Protein AF-0000000084498576 (afdb_homodimer)

pLDDT: mean 96.89, std 3.51, range [70.62, 98.88]

Structure (mmCIF, N/CA/C/O backbone):
data_AF-0000000084498576-model_v1
#
loop_
_entity.id
_entity.type
_entity.pdbx_description
1 polymer 'Uncharacterized protein'
#
loop_
_atom_site.group_PDB
_atom_site.id
_atom_site.type_symbol
_atom_site.label_atom_id
_atom_site.label_alt_id
_atom_site.label_comp_id
_atom_site.label_asym_id
_atom_site.label_entity_id
_atom_site.label_seq_id
_atom_site.pdbx_PDB_ins_code
_atom_site.Cartn_x
_atom_site.Cartn_y
_atom_site.Cartn_z
_atom_site.occupancy
_atom_site.B_iso_or_equiv
_atom_site.auth_seq_id
_atom_site.auth_comp_id
_atom_site.auth_asym_id
_atom_site.auth_atom_id
_atom_site.pdbx_PDB_model_num
ATOM 1 N N . MET A 1 1 ? 16.094 -10.891 3.34 1 94.75 1 MET A N 1
ATOM 2 C CA . MET A 1 1 ? 14.734 -10.68 2.844 1 94.75 1 MET A CA 1
ATOM 3 C C . MET A 1 1 ? 14.43 -9.188 2.721 1 94.75 1 MET A C 1
ATOM 5 O O . MET A 1 1 ? 15.047 -8.367 3.406 1 94.75 1 MET A O 1
ATOM 9 N N . VAL A 1 2 ? 13.57 -8.719 1.646 1 97.94 2 VAL A N 1
ATOM 10 C CA . VAL A 1 2 ? 13.219 -7.32 1.441 1 97.94 2 VAL A CA 1
ATOM 11 C C . VAL A 1 2 ? 11.695 -7.164 1.459 1 97.94 2 VAL A C 1
ATOM 13 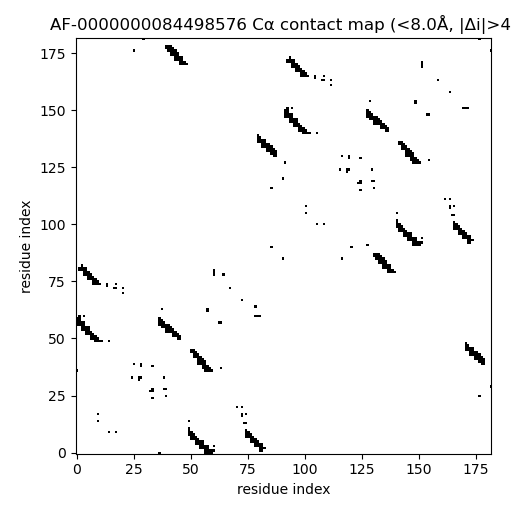O O . VAL A 1 2 ? 10.961 -8.125 1.212 1 97.94 2 VAL A O 1
ATOM 16 N N . GLU A 1 3 ? 11.258 -5.957 1.808 1 98.5 3 GLU A N 1
ATOM 17 C CA . GLU A 1 3 ? 9.836 -5.621 1.792 1 98.5 3 GLU A CA 1
ATOM 18 C C . GLU A 1 3 ? 9.422 -5.035 0.444 1 98.5 3 GLU A C 1
ATOM 20 O O . GLU A 1 3 ? 10.141 -4.211 -0.127 1 98.5 3 GLU A O 1
ATOM 25 N N . VAL A 1 4 ? 8.289 -5.504 -0.027 1 98.81 4 VAL A N 1
ATOM 26 C CA . VAL A 1 4 ? 7.812 -5.09 -1.343 1 98.81 4 VAL A CA 1
ATOM 27 C C . VAL A 1 4 ? 6.34 -4.703 -1.259 1 98.81 4 VAL A C 1
ATOM 29 O O . VAL A 1 4 ? 5.551 -5.371 -0.585 1 98.81 4 VAL A O 1
ATOM 32 N N . VAL A 1 5 ? 6.055 -3.645 -1.916 1 98.88 5 VAL A N 1
ATOM 33 C CA . VAL A 1 5 ? 4.664 -3.273 -2.162 1 98.88 5 VAL A CA 1
ATOM 34 C C . VAL A 1 5 ? 4.309 -3.547 -3.623 1 98.88 5 VAL A C 1
ATOM 36 O O . VAL A 1 5 ? 5.098 -3.264 -4.523 1 98.88 5 VAL A O 1
ATOM 39 N N . VAL A 1 6 ? 3.176 -4.137 -3.828 1 98.81 6 VAL A N 1
ATOM 40 C CA . VAL A 1 6 ? 2.65 -4.363 -5.172 1 98.81 6 VAL A CA 1
ATOM 41 C C . VAL A 1 6 ? 1.296 -3.67 -5.316 1 98.81 6 VAL A C 1
ATOM 43 O O . VAL A 1 6 ? 0.395 -3.879 -4.5 1 98.81 6 VAL A O 1
ATOM 46 N N . ILE A 1 7 ? 1.218 -2.875 -6.316 1 98.69 7 ILE A N 1
ATOM 47 C CA . ILE A 1 7 ? -0.029 -2.195 -6.656 1 98.69 7 ILE A CA 1
ATOM 48 C C . ILE A 1 7 ? -0.605 -2.783 -7.941 1 98.69 7 ILE A C 1
ATOM 50 O O . ILE A 1 7 ? 0.08 -2.844 -8.961 1 98.69 7 ILE A O 1
ATOM 54 N N . HIS A 1 8 ? -1.815 -3.262 -7.867 1 98.69 8 HIS A N 1
ATOM 55 C CA . HIS A 1 8 ? -2.551 -3.773 -9.023 1 98.69 8 HIS A CA 1
ATOM 56 C C . HIS A 1 8 ? -3.639 -2.799 -9.453 1 98.69 8 HIS A C 1
ATOM 58 O O . HIS A 1 8 ? -4.391 -2.285 -8.625 1 98.69 8 HIS A O 1
ATOM 64 N N . LYS A 1 9 ? -3.721 -2.518 -10.734 1 98.69 9 LYS A N 1
ATOM 65 C CA . LYS A 1 9 ? -4.801 -1.759 -11.352 1 98.69 9 LYS A CA 1
ATOM 66 C C . LYS A 1 9 ? -5.363 -2.496 -12.562 1 98.69 9 LYS A C 1
ATOM 68 O O . LYS A 1 9 ? -4.613 -3.08 -13.344 1 98.69 9 LYS A O 1
ATOM 73 N N . TRP A 1 10 ? -6.66 -2.424 -12.688 1 98.69 10 TRP A N 1
ATOM 74 C CA . TRP A 1 10 ? -7.227 -3.213 -13.781 1 98.69 10 TRP A CA 1
ATOM 75 C C . TRP A 1 10 ? -8.438 -2.514 -14.383 1 98.69 10 TRP A C 1
ATOM 77 O O . TRP A 1 10 ? -8.953 -1.548 -13.812 1 98.69 10 TRP A O 1
ATOM 87 N N . LYS A 1 11 ? -8.758 -2.92 -15.5 1 98.44 11 LYS A N 1
ATOM 88 C CA . LYS A 1 11 ? -10.008 -2.506 -16.141 1 98.44 11 LYS A CA 1
ATOM 89 C C . LYS A 1 11 ? -11.18 -3.354 -15.648 1 98.44 11 LYS A C 1
ATOM 91 O O . LYS A 1 11 ? -10.984 -4.465 -15.156 1 98.44 11 LYS A O 1
ATOM 96 N N . ASP A 1 12 ? -12.312 -2.811 -15.891 1 97.88 12 ASP A N 1
ATOM 97 C CA . ASP A 1 12 ? -13.523 -3.496 -15.43 1 97.88 12 ASP A CA 1
ATOM 98 C C . ASP A 1 12 ? -13.586 -4.918 -15.984 1 97.88 12 ASP A C 1
ATOM 100 O O . ASP A 1 12 ? -13.977 -5.848 -15.281 1 97.88 12 ASP A O 1
ATOM 104 N N . GLU A 1 13 ? -13.188 -5.105 -17.219 1 97.81 13 GLU A N 1
ATOM 105 C CA . GLU A 1 13 ? -13.32 -6.398 -17.891 1 97.81 13 GLU A CA 1
ATOM 106 C C . GLU A 1 13 ? -12.336 -7.418 -17.312 1 97.81 13 GLU A C 1
ATOM 108 O O . GLU A 1 13 ? -12.461 -8.617 -17.578 1 97.81 13 GLU A O 1
ATOM 113 N N . GLN A 1 14 ? -11.359 -6.941 -16.5 1 98.06 14 GLN A N 1
ATOM 114 C CA . GLN A 1 14 ? -10.328 -7.809 -15.945 1 98.06 14 GLN A CA 1
ATOM 115 C C . GLN A 1 14 ? -10.664 -8.203 -14.508 1 98.06 14 GLN A C 1
ATOM 117 O O . GLN A 1 14 ? -9.945 -8.992 -13.891 1 98.06 14 GLN A O 1
ATOM 122 N N . LYS A 1 15 ? -11.719 -7.688 -14 1 97.56 15 LYS A N 1
ATOM 123 C CA . LYS A 1 15 ? -12.016 -7.789 -12.57 1 97.56 15 LYS A CA 1
ATOM 124 C C . LYS A 1 15 ? -12.078 -9.25 -12.133 1 97.56 15 LYS A C 1
ATOM 126 O O . LYS A 1 15 ? -11.477 -9.625 -11.117 1 97.56 15 LYS A O 1
ATOM 131 N N . ASP A 1 16 ? -12.766 -10.117 -12.875 1 97.19 16 ASP A N 1
ATOM 132 C CA . ASP A 1 16 ? -12.906 -11.516 -12.484 1 97.19 16 ASP A CA 1
ATOM 133 C C . ASP A 1 16 ? -11.555 -12.227 -12.461 1 97.19 16 ASP A C 1
ATOM 135 O O . ASP A 1 16 ? -11.289 -13.031 -11.57 1 97.19 16 ASP A O 1
ATOM 139 N N . ASP A 1 17 ? -10.742 -11.906 -13.414 1 97.62 17 ASP A N 1
ATOM 140 C CA . ASP A 1 17 ? -9.414 -12.508 -13.469 1 97.62 17 ASP A CA 1
ATOM 141 C C . ASP A 1 17 ? -8.562 -12.07 -12.281 1 97.62 17 ASP A C 1
ATOM 143 O O . ASP A 1 17 ? -7.871 -12.883 -11.664 1 97.62 17 ASP A O 1
ATOM 147 N N . VAL A 1 18 ? -8.688 -10.758 -11.977 1 98.31 18 VAL A N 1
ATOM 148 C CA . VAL A 1 18 ? -7.914 -10.203 -10.867 1 98.31 18 VAL A CA 1
ATOM 149 C C . VAL A 1 18 ? -8.367 -10.844 -9.555 1 98.31 18 VAL A C 1
ATOM 151 O O . VAL A 1 18 ? -7.543 -11.25 -8.734 1 98.31 18 VAL A O 1
ATOM 154 N N . MET A 1 19 ? -9.648 -10.9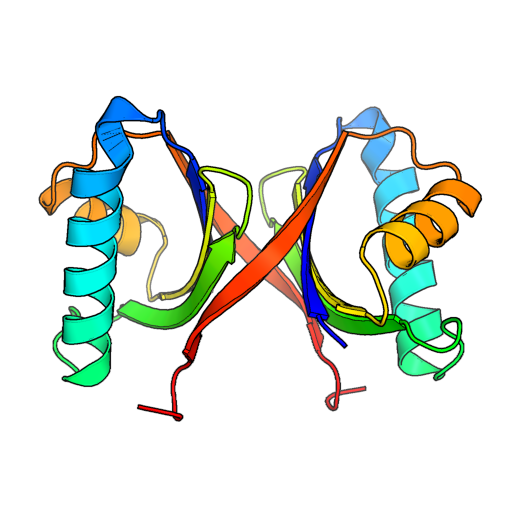69 -9.375 1 97.56 19 MET A N 1
ATOM 155 C CA . MET A 1 19 ? -10.18 -11.523 -8.141 1 97.56 19 MET A CA 1
ATOM 156 C C . MET A 1 19 ? -9.828 -13.008 -8.016 1 97.56 19 MET A C 1
ATOM 158 O O . MET A 1 19 ? -9.539 -13.492 -6.922 1 97.56 19 MET A O 1
ATOM 162 N N . GLY A 1 20 ? -9.875 -13.727 -9.156 1 97.06 20 GLY A N 1
ATOM 163 C CA . GLY A 1 20 ? -9.43 -15.109 -9.148 1 97.06 20 GLY A CA 1
ATOM 164 C C . GLY A 1 20 ? -7.98 -15.273 -8.75 1 97.06 20 GLY A C 1
ATOM 165 O O . GLY A 1 20 ? -7.645 -16.141 -7.945 1 97.06 20 GLY A O 1
ATOM 166 N N . PHE A 1 21 ? -7.152 -14.414 -9.359 1 97.44 21 PHE A N 1
ATOM 167 C CA . PHE A 1 21 ? -5.734 -14.391 -9.016 1 97.44 21 PHE A CA 1
ATOM 168 C C . PHE A 1 21 ? -5.539 -14.125 -7.527 1 97.44 21 PHE A C 1
ATOM 170 O O . PHE A 1 21 ? -4.812 -14.852 -6.852 1 97.44 21 PHE A O 1
ATOM 177 N N . ALA A 1 22 ? -6.176 -13.07 -6.977 1 97.31 22 ALA A N 1
ATOM 178 C CA . ALA A 1 22 ? -6.051 -12.688 -5.574 1 97.31 22 ALA A CA 1
ATOM 179 C C . ALA A 1 22 ? -6.488 -13.82 -4.652 1 97.31 22 ALA A C 1
ATOM 181 O O . ALA A 1 22 ? -5.816 -14.117 -3.66 1 97.31 22 ALA A O 1
ATOM 182 N N . SER A 1 23 ? -7.578 -14.469 -4.988 1 96.81 23 SER A N 1
ATOM 183 C CA . SER A 1 23 ? -8.094 -15.57 -4.18 1 96.81 23 SER A CA 1
ATOM 184 C C . SER A 1 23 ? -7.094 -16.719 -4.113 1 96.81 23 SER A C 1
ATOM 186 O O . SER A 1 23 ? -6.855 -17.281 -3.041 1 96.81 23 SER A O 1
ATOM 188 N N . LYS A 1 24 ? -6.547 -17.016 -5.223 1 96.12 24 LYS A N 1
ATOM 189 C CA . LYS A 1 24 ? -5.559 -18.094 -5.281 1 96.12 24 LYS A CA 1
ATOM 190 C C . LYS A 1 24 ? -4.344 -17.766 -4.418 1 96.12 24 LYS A C 1
ATOM 192 O O . LYS A 1 24 ? -3.885 -18.609 -3.646 1 96.12 24 LYS A O 1
ATOM 197 N N . VAL A 1 25 ? -3.857 -16.578 -4.531 1 97.25 25 VAL A N 1
ATOM 198 C CA . VAL A 1 25 ? -2.678 -16.141 -3.789 1 97.25 25 VAL A CA 1
ATOM 199 C C . VAL A 1 25 ? -2.973 -16.172 -2.291 1 97.25 25 VAL A C 1
ATOM 201 O O . VAL A 1 25 ? -2.162 -16.656 -1.5 1 97.25 25 VAL A O 1
ATOM 204 N N . MET A 1 26 ? -4.109 -15.672 -1.883 1 96.94 26 MET A N 1
ATOM 205 C CA . MET A 1 26 ? -4.48 -15.656 -0.471 1 96.94 26 MET A CA 1
ATOM 206 C C . MET A 1 26 ? -4.602 -17.078 0.07 1 96.94 26 MET A C 1
ATOM 208 O O . MET A 1 26 ? -4.172 -17.359 1.19 1 96.94 26 MET A O 1
ATOM 212 N N . GLU A 1 27 ? -5.195 -17.969 -0.73 1 96.31 27 GLU A N 1
ATOM 213 C CA . GLU A 1 27 ? -5.332 -19.359 -0.317 1 96.31 27 GLU A CA 1
ATOM 214 C C . GLU A 1 27 ? -3.965 -20 -0.12 1 96.31 27 GLU A C 1
ATOM 216 O O . GLU A 1 27 ? -3.736 -20.688 0.879 1 96.31 27 GLU A O 1
ATOM 221 N N . MET A 1 28 ? -3.084 -19.75 -1.07 1 96.44 28 MET A N 1
ATOM 222 C CA . MET A 1 28 ? -1.733 -20.281 -0.942 1 96.44 28 MET A CA 1
ATOM 223 C C . MET A 1 28 ? -1.053 -19.75 0.316 1 96.44 28 MET A C 1
ATOM 225 O O . MET A 1 28 ? -0.34 -20.5 0.999 1 96.44 28 MET A O 1
ATOM 229 N N . ALA A 1 29 ? -1.259 -18.5 0.619 1 97 29 ALA A N 1
ATOM 230 C CA . ALA A 1 29 ? -0.668 -17.875 1.806 1 97 29 ALA A CA 1
ATOM 231 C C . ALA A 1 29 ? -1.228 -18.5 3.082 1 97 29 ALA A C 1
ATOM 233 O O . ALA A 1 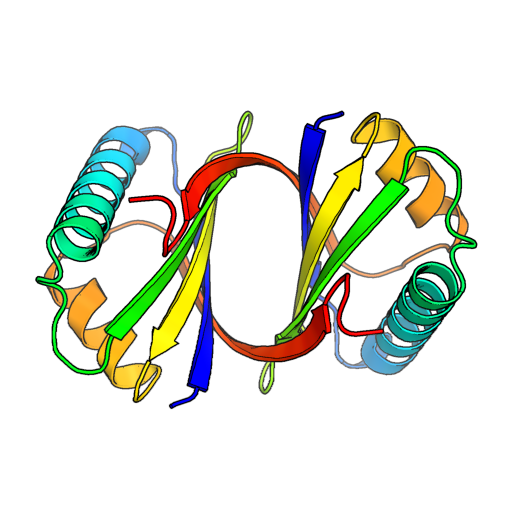29 ? -0.473 -18.844 3.992 1 97 29 ALA A O 1
ATOM 234 N N . LYS A 1 30 ? -2.496 -18.672 3.123 1 96.25 30 LYS A N 1
ATOM 235 C CA . LYS A 1 30 ? -3.164 -19.25 4.285 1 96.25 30 LYS A CA 1
ATOM 236 C C . LYS A 1 30 ? -2.703 -20.688 4.527 1 96.25 30 LYS A C 1
ATOM 238 O O . LYS A 1 30 ? -2.539 -21.109 5.676 1 96.25 30 LYS A O 1
ATOM 243 N N . ASP A 1 31 ? -2.453 -21.344 3.459 1 95.69 31 ASP A N 1
ATOM 244 C CA . ASP A 1 31 ? -2.115 -22.766 3.549 1 95.69 31 ASP A CA 1
ATOM 245 C C . ASP A 1 31 ? -0.604 -22.969 3.619 1 95.69 31 ASP A C 1
ATOM 247 O O . ASP A 1 31 ? -0.119 -24.094 3.566 1 95.69 31 ASP A O 1
ATOM 251 N N . LYS A 1 32 ? 0.124 -21.844 3.666 1 93.94 32 LYS A N 1
ATOM 252 C CA . LYS A 1 32 ? 1.582 -21.891 3.727 1 93.94 32 LYS A CA 1
ATOM 253 C C . LYS A 1 32 ? 2.156 -22.641 2.525 1 93.94 32 LYS A C 1
ATOM 255 O O . LYS A 1 32 ? 3.084 -23.438 2.67 1 93.94 32 LYS A O 1
ATOM 260 N N . LYS A 1 33 ? 1.557 -22.391 1.354 1 96.25 33 LYS A N 1
ATOM 261 C CA . LYS A 1 33 ? 1.965 -23.078 0.133 1 96.25 33 LYS A CA 1
ATOM 262 C C . LYS A 1 33 ? 2.611 -22.125 -0.855 1 96.25 33 LYS A C 1
ATOM 264 O O . LYS A 1 33 ? 2.865 -22.469 -2.006 1 96.25 33 LYS A O 1
ATOM 269 N N . LEU A 1 34 ? 2.812 -20.969 -0.464 1 97 34 LEU A N 1
ATOM 270 C CA . LEU A 1 34 ? 3.586 -20.047 -1.304 1 97 34 LEU A CA 1
ATOM 271 C C . LEU A 1 34 ? 5.008 -20.562 -1.498 1 97 34 LEU A C 1
ATOM 273 O O . LEU A 1 34 ? 5.578 -21.188 -0.594 1 97 34 LEU A O 1
ATOM 277 N N . PRO A 1 35 ? 5.555 -20.328 -2.643 1 97 35 PRO A N 1
ATOM 278 C CA . PRO A 1 35 ? 6.961 -20.719 -2.818 1 97 35 PRO A CA 1
ATOM 279 C C . PRO A 1 35 ? 7.859 -20.188 -1.703 1 97 35 PRO A C 1
ATOM 281 O O . PRO A 1 35 ? 7.605 -19.109 -1.159 1 97 35 PRO A O 1
ATOM 284 N N . ALA A 1 36 ? 8.938 -20.906 -1.43 1 96.94 36 ALA A N 1
ATOM 285 C CA . ALA A 1 36 ? 9.898 -20.484 -0.417 1 96.94 36 ALA A CA 1
ATOM 286 C C . ALA A 1 36 ? 10.461 -19.094 -0.739 1 96.94 36 ALA A C 1
ATOM 288 O O . ALA A 1 36 ? 10.766 -18.797 -1.896 1 96.94 36 ALA A O 1
ATOM 289 N N . GLY A 1 37 ? 10.516 -18.297 0.271 1 97.88 37 GLY A N 1
ATOM 290 C CA . GLY A 1 37 ? 11.078 -16.969 0.087 1 97.88 37 GLY A CA 1
ATOM 291 C C . GLY A 1 37 ? 10.031 -15.906 -0.18 1 97.88 37 GLY A C 1
ATOM 292 O O . GLY A 1 37 ? 10.352 -14.719 -0.273 1 97.88 37 GLY A O 1
ATOM 293 N N . LEU A 1 38 ? 8.781 -16.328 -0.361 1 98.19 38 LEU A N 1
ATOM 294 C CA . LEU A 1 38 ? 7.68 -15.406 -0.595 1 98.19 38 LEU A CA 1
ATOM 295 C C . LEU A 1 38 ? 6.676 -15.461 0.552 1 98.19 38 LEU A C 1
ATOM 297 O O . LEU A 1 38 ? 6.125 -16.516 0.853 1 98.19 38 LEU A O 1
ATOM 301 N N . LYS A 1 39 ? 6.441 -14.273 1.137 1 97.88 39 LYS A N 1
ATOM 302 C CA . LYS A 1 39 ? 5.469 -14.156 2.221 1 97.88 39 LYS A CA 1
ATOM 303 C C . LYS A 1 39 ? 4.516 -12.992 1.984 1 97.88 39 LYS A C 1
ATOM 305 O O . LYS A 1 39 ? 4.941 -11.836 1.933 1 97.88 39 LYS A O 1
ATOM 310 N N . LEU A 1 40 ? 3.244 -13.297 1.897 1 98.44 40 LEU A N 1
ATOM 311 C CA . LEU A 1 40 ? 2.223 -12.25 1.858 1 98.44 40 LEU A CA 1
ATOM 312 C C . LEU A 1 40 ? 1.902 -11.75 3.262 1 98.44 40 LEU A C 1
ATOM 314 O O . LEU A 1 40 ? 1.521 -12.539 4.133 1 98.44 40 LEU A O 1
ATOM 318 N N . ASN A 1 41 ? 2.076 -10.477 3.453 1 98.06 41 ASN A N 1
ATOM 319 C CA . ASN A 1 41 ? 1.821 -9.898 4.77 1 98.06 41 ASN A CA 1
ATOM 320 C C . ASN A 1 41 ? 0.401 -9.352 4.883 1 98.06 41 ASN A C 1
ATOM 322 O O . ASN A 1 41 ? -0.278 -9.578 5.887 1 98.06 41 ASN A O 1
ATOM 326 N N . GLU A 1 42 ? 0.029 -8.617 3.832 1 98.25 42 GLU A N 1
ATOM 327 C CA . GLU A 1 42 ? -1.279 -7.969 3.818 1 98.25 42 GLU A CA 1
ATOM 328 C C . GLU A 1 42 ? -1.782 -7.777 2.391 1 98.25 42 GLU A C 1
ATOM 330 O O . GLU A 1 42 ? -0.986 -7.629 1.46 1 98.25 42 GLU A O 1
ATOM 335 N N . LEU A 1 43 ? -3.041 -7.793 2.248 1 98.56 43 LEU A N 1
ATOM 336 C CA . LEU A 1 43 ? -3.705 -7.48 0.989 1 98.56 43 LEU A CA 1
ATOM 337 C C . LEU A 1 43 ? -4.91 -6.574 1.221 1 98.56 43 LEU A C 1
ATOM 339 O O . LEU A 1 43 ? -5.785 -6.891 2.027 1 98.56 43 LEU A O 1
ATOM 343 N N . TYR A 1 44 ? -4.934 -5.457 0.533 1 98.5 44 TYR A N 1
ATOM 344 C CA . TYR A 1 44 ? -6.008 -4.473 0.599 1 98.5 44 TYR A CA 1
ATOM 345 C C . TYR A 1 44 ? -6.68 -4.309 -0.758 1 98.5 44 TYR A C 1
ATOM 347 O O . TYR A 1 44 ? -6.008 -4.109 -1.772 1 98.5 44 TYR A O 1
ATOM 355 N N . LEU A 1 45 ? -7.992 -4.395 -0.765 1 98.56 45 LEU A N 1
ATOM 356 C CA . LEU A 1 45 ? -8.789 -4.148 -1.959 1 98.56 45 LEU A CA 1
ATOM 357 C C . LEU A 1 45 ? -9.516 -2.809 -1.865 1 98.56 45 LEU A C 1
ATOM 359 O O . LEU A 1 45 ? -10.219 -2.545 -0.888 1 98.56 45 LEU A O 1
ATOM 363 N N . ALA A 1 46 ? -9.297 -1.995 -2.93 1 98.56 46 ALA A N 1
ATOM 364 C CA . ALA A 1 46 ? -10 -0.716 -2.963 1 98.56 46 ALA A CA 1
ATOM 365 C C . ALA A 1 46 ? -11.508 -0.924 -3.035 1 98.56 46 ALA A C 1
ATOM 367 O O . ALA A 1 46 ? -11.984 -1.81 -3.748 1 98.56 46 ALA A O 1
ATOM 368 N N . GLU A 1 47 ? -12.258 -0.167 -2.332 1 97.12 47 GLU A N 1
ATOM 369 C CA . GLU A 1 47 ? -13.711 -0.332 -2.271 1 97.12 47 GLU A CA 1
ATOM 370 C C . GLU A 1 47 ? -14.383 0.242 -3.516 1 97.12 47 GLU A C 1
ATOM 372 O O . GLU A 1 47 ? -15.367 -0.309 -4.004 1 97.12 47 GLU A O 1
ATOM 377 N N . LYS A 1 48 ? -13.875 1.328 -4.129 1 95.12 48 LYS A N 1
ATOM 378 C CA . LYS A 1 48 ? -14.602 2.043 -5.176 1 95.12 48 LYS A CA 1
ATOM 379 C C . LYS A 1 48 ? -13.734 2.234 -6.414 1 95.12 48 LYS A C 1
ATOM 381 O O . LYS A 1 48 ? -14 3.117 -7.234 1 95.12 48 LYS A O 1
ATOM 386 N N . LYS A 1 49 ? -12.688 1.501 -6.414 1 96.44 49 LYS A N 1
ATOM 387 C CA . LYS A 1 49 ? -11.805 1.562 -7.582 1 96.44 49 LYS A CA 1
ATOM 388 C C . LYS A 1 49 ? -11.219 0.19 -7.902 1 96.44 49 LYS A C 1
ATOM 390 O O . LYS A 1 49 ? -11.172 -0.686 -7.035 1 96.44 49 LYS A O 1
ATOM 395 N N . ASN A 1 50 ? -10.789 0.006 -9.125 1 98.38 50 ASN A N 1
ATOM 396 C CA . ASN A 1 50 ? -10.125 -1.211 -9.586 1 98.38 50 ASN A CA 1
ATOM 397 C C . ASN A 1 50 ? -8.641 -1.213 -9.219 1 98.38 50 ASN A C 1
ATOM 399 O O . ASN A 1 50 ? -7.781 -1.161 -10.102 1 98.38 50 ASN A O 1
ATOM 403 N N . GLU A 1 51 ? -8.383 -1.303 -7.941 1 98.75 51 GLU A N 1
ATOM 404 C CA . GLU A 1 51 ? -7.02 -1.244 -7.434 1 98.75 51 GLU A CA 1
ATOM 405 C C . GLU A 1 51 ? -6.859 -2.094 -6.176 1 98.75 51 GLU A C 1
ATOM 407 O O . GLU A 1 51 ? -7.801 -2.238 -5.395 1 98.75 51 GLU A O 1
ATOM 412 N N . ALA A 1 52 ? -5.742 -2.699 -6.031 1 98.75 52 ALA A N 1
ATOM 413 C CA . ALA A 1 52 ? -5.383 -3.451 -4.832 1 98.75 52 ALA A CA 1
ATOM 414 C C . ALA A 1 52 ? -3.92 -3.221 -4.461 1 98.75 52 ALA A C 1
ATOM 416 O O . ALA A 1 52 ? -3.09 -2.932 -5.324 1 98.75 52 ALA A O 1
ATOM 417 N N . VAL A 1 53 ? -3.65 -3.295 -3.24 1 98.81 53 VAL A N 1
ATOM 418 C CA . VAL A 1 53 ? -2.295 -3.135 -2.725 1 98.81 53 VAL A CA 1
ATOM 419 C C . VAL A 1 53 ? -1.931 -4.328 -1.848 1 98.81 53 VAL A C 1
ATOM 421 O O . VAL A 1 53 ? -2.689 -4.703 -0.951 1 98.81 53 VAL A O 1
ATOM 424 N N . CYS A 1 54 ? -0.805 -4.887 -2.09 1 98.62 54 CYS A N 1
ATOM 425 C CA . CYS A 1 54 ? -0.299 -5.988 -1.278 1 98.62 54 CYS A CA 1
ATOM 426 C C . CYS A 1 54 ? 1.096 -5.68 -0.747 1 98.62 54 CYS A C 1
ATOM 428 O O . CYS A 1 54 ? 1.881 -5 -1.41 1 98.62 54 CYS A O 1
ATOM 430 N N . ARG A 1 55 ? 1.341 -6.164 0.416 1 98.62 55 ARG A N 1
ATOM 431 C CA . ARG A 1 55 ? 2.67 -6.105 1.016 1 98.62 55 ARG A CA 1
ATOM 432 C C . ARG A 1 55 ? 3.271 -7.496 1.153 1 98.62 55 ARG A C 1
ATOM 434 O O . ARG A 1 55 ? 2.598 -8.43 1.597 1 98.62 55 ARG A O 1
ATOM 441 N N . TRP A 1 56 ? 4.5 -7.516 0.809 1 98.62 56 TRP A N 1
ATOM 442 C CA . TRP A 1 56 ? 5.199 -8.797 0.783 1 98.62 56 TRP A CA 1
ATOM 443 C C . TRP A 1 56 ? 6.551 -8.695 1.485 1 98.62 56 TRP A C 1
ATOM 445 O O . TRP A 1 56 ? 7.191 -7.641 1.465 1 98.62 56 TRP A O 1
ATOM 455 N N . THR A 1 57 ? 6.922 -9.797 2.197 1 98.44 57 THR A N 1
ATOM 456 C CA . THR A 1 57 ? 8.32 -10.07 2.504 1 98.44 57 THR A CA 1
ATOM 457 C C . THR A 1 57 ? 8.867 -11.164 1.589 1 98.44 57 THR A C 1
ATOM 459 O O . THR A 1 57 ? 8.336 -12.273 1.552 1 98.44 57 THR A O 1
ATOM 462 N N . VAL A 1 58 ? 9.977 -10.82 0.791 1 98.69 58 VAL A N 1
ATOM 463 C CA . VAL A 1 58 ? 10.43 -11.758 -0.232 1 98.69 58 VAL A CA 1
ATOM 464 C C . VAL A 1 58 ? 11.953 -11.828 -0.233 1 98.69 58 VAL A C 1
ATOM 466 O O . VAL A 1 58 ? 12.625 -10.922 0.276 1 98.69 58 VAL A O 1
ATOM 469 N N . ASP A 1 59 ? 12.492 -12.898 -0.726 1 98.56 59 ASP A N 1
ATOM 470 C CA . ASP A 1 59 ? 13.945 -12.992 -0.856 1 98.56 59 ASP A CA 1
ATOM 471 C C . ASP A 1 59 ? 14.461 -12.023 -1.915 1 98.56 59 ASP A C 1
ATOM 473 O O . ASP A 1 59 ? 15.547 -11.453 -1.764 1 98.56 59 ASP A O 1
ATOM 477 N N . SER A 1 60 ? 13.609 -11.867 -3.01 1 98.19 60 SER A N 1
ATOM 478 C CA . SER A 1 60 ? 13.93 -10.836 -3.994 1 98.19 60 SER A CA 1
ATOM 479 C C . SER A 1 60 ? 12.688 -10.406 -4.766 1 98.19 60 SER A C 1
ATOM 481 O O . SER A 1 60 ? 11.766 -11.195 -4.965 1 98.19 60 SER A O 1
ATOM 483 N N . LEU A 1 61 ? 12.758 -9.148 -5.238 1 98.06 61 LEU A N 1
ATOM 484 C CA . LEU A 1 61 ? 11.68 -8.641 -6.074 1 98.06 61 LEU A CA 1
ATOM 485 C C . LEU 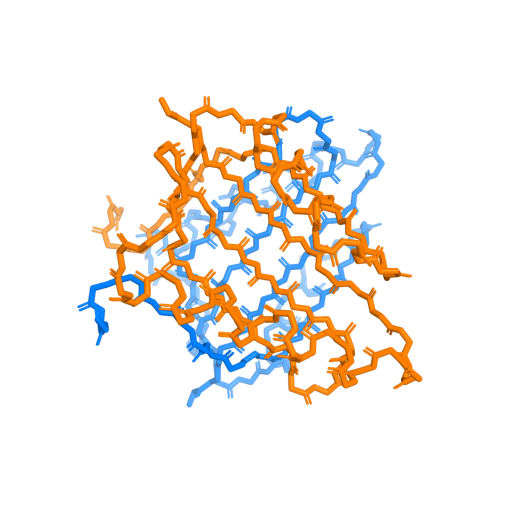A 1 61 ? 11.547 -9.461 -7.352 1 98.06 61 LEU A C 1
ATOM 487 O O . LEU A 1 61 ? 10.438 -9.758 -7.793 1 98.06 61 LEU A O 1
ATOM 491 N N . ASP A 1 62 ? 12.68 -9.875 -7.902 1 97.56 62 ASP A N 1
ATOM 492 C CA . ASP A 1 62 ? 12.688 -10.664 -9.133 1 97.56 62 ASP A CA 1
ATOM 493 C C . ASP A 1 62 ? 11.969 -12 -8.93 1 97.56 62 ASP A C 1
ATOM 495 O O . ASP A 1 62 ? 11.164 -12.406 -9.773 1 97.56 62 ASP A O 1
ATOM 499 N N . HIS A 1 63 ? 12.273 -12.633 -7.852 1 98.19 63 HIS A N 1
ATOM 500 C CA . HIS A 1 63 ? 11.617 -13.898 -7.559 1 98.19 63 HIS A CA 1
ATOM 501 C C . HIS A 1 63 ? 10.102 -13.727 -7.449 1 98.19 63 HIS A C 1
ATOM 503 O O . HIS A 1 63 ? 9.344 -14.516 -8 1 98.19 63 HIS A O 1
ATOM 509 N N . LEU A 1 64 ? 9.625 -12.703 -6.773 1 98.44 64 LEU A N 1
ATOM 510 C CA . LEU A 1 64 ? 8.195 -12.422 -6.648 1 98.44 64 LEU A CA 1
ATOM 511 C C . LEU A 1 64 ? 7.566 -12.203 -8.016 1 98.44 64 LEU A C 1
ATOM 513 O O . LEU A 1 64 ? 6.535 -12.805 -8.336 1 98.44 64 LEU A O 1
ATOM 517 N N . MET A 1 65 ? 8.211 -11.422 -8.852 1 97.5 65 MET A N 1
ATOM 518 C CA . MET A 1 65 ? 7.641 -11.055 -10.148 1 97.5 65 MET A CA 1
ATOM 519 C C . MET A 1 65 ? 7.641 -12.25 -11.094 1 97.5 65 MET A C 1
ATOM 521 O O . MET A 1 65 ? 6.715 -12.422 -11.891 1 97.5 65 MET A O 1
ATOM 525 N N . GLU A 1 66 ? 8.703 -13.07 -11.008 1 97.12 66 GLU A N 1
ATOM 526 C CA . GLU A 1 66 ? 8.742 -14.281 -11.82 1 97.12 66 GLU A CA 1
ATOM 527 C C . GLU A 1 66 ? 7.613 -15.234 -11.438 1 97.12 66 GLU A C 1
ATOM 529 O O . GLU A 1 66 ? 6.969 -15.82 -12.305 1 97.12 66 GLU A O 1
ATOM 534 N N . THR A 1 67 ? 7.441 -15.359 -10.148 1 96.62 67 THR A N 1
ATOM 535 C CA . THR A 1 67 ? 6.352 -16.203 -9.664 1 96.62 67 THR A CA 1
ATOM 536 C C . THR A 1 67 ? 5.004 -15.648 -10.117 1 96.62 67 THR A C 1
ATOM 538 O O . THR A 1 67 ? 4.16 -16.391 -10.617 1 96.62 67 THR A O 1
ATOM 541 N N . ALA A 1 68 ? 4.777 -14.336 -9.992 1 95.62 68 ALA A N 1
ATOM 542 C CA . ALA A 1 68 ? 3.527 -13.703 -10.398 1 95.62 68 ALA A CA 1
ATOM 543 C C . ALA A 1 68 ? 3.271 -13.922 -11.891 1 95.62 68 ALA A C 1
ATOM 545 O O . ALA A 1 68 ? 2.143 -14.203 -12.297 1 95.62 68 ALA A O 1
ATOM 546 N N . LYS A 1 69 ? 4.32 -13.812 -12.656 1 95.69 69 LYS A N 1
ATOM 547 C CA . LYS A 1 69 ? 4.219 -13.945 -14.109 1 95.69 69 LYS A CA 1
ATOM 548 C C . LYS A 1 69 ? 3.729 -15.336 -14.5 1 95.69 69 LYS A C 1
ATOM 550 O O . LYS A 1 69 ? 3.064 -15.5 -15.531 1 95.69 69 LYS A O 1
ATOM 555 N N . SER A 1 70 ? 4.059 -16.281 -13.727 1 94.06 70 SER A N 1
ATOM 556 C CA . SER A 1 70 ? 3.658 -17.656 -14.031 1 94.06 70 SER A CA 1
ATOM 557 C C . SER A 1 70 ? 2.141 -17.812 -13.992 1 94.06 70 SER A C 1
ATOM 559 O O . SER A 1 70 ? 1.592 -18.75 -14.57 1 94.06 70 SER A O 1
ATOM 561 N N . PHE A 1 71 ? 1.442 -16.891 -13.383 1 93.5 71 PHE A N 1
ATOM 562 C CA . PHE A 1 71 ? -0.014 -16.922 -13.32 1 93.5 71 PHE A CA 1
ATOM 563 C C . PHE A 1 71 ? -0.623 -16.094 -14.438 1 93.5 71 PHE A C 1
ATOM 565 O O . PHE A 1 71 ? -1.845 -15.961 -14.531 1 93.5 71 PHE A O 1
ATOM 572 N N . LYS A 1 72 ? 0.146 -15.43 -15.219 1 94.44 72 LYS A N 1
ATOM 573 C CA . LYS A 1 72 ? -0.176 -14.727 -16.469 1 94.44 72 LYS A CA 1
ATOM 574 C C . LYS A 1 72 ? -1.166 -13.594 -16.219 1 94.44 72 LYS A C 1
ATOM 576 O O . LYS A 1 72 ? -2.186 -13.492 -16.906 1 94.44 72 LYS A O 1
ATOM 581 N N . PRO A 1 73 ? -0.831 -12.766 -15.258 1 97.06 73 PRO A N 1
ATOM 582 C CA . PRO A 1 73 ? -1.69 -11.586 -15.109 1 97.06 73 PRO A CA 1
ATOM 583 C C . PRO A 1 73 ? -1.707 -10.711 -16.359 1 97.06 73 PRO A C 1
ATOM 585 O O . PRO A 1 73 ? -0.691 -10.586 -17.047 1 97.06 73 PRO A O 1
ATOM 588 N N . THR A 1 74 ? -2.857 -10.031 -16.609 1 97.44 74 THR A N 1
ATOM 589 C CA . THR A 1 74 ? -2.998 -9.234 -17.828 1 97.44 74 THR A CA 1
ATOM 590 C C . THR A 1 74 ? -3.27 -7.773 -17.484 1 97.44 74 THR A C 1
ATOM 592 O O . THR A 1 74 ? -3.584 -6.969 -18.359 1 97.44 74 THR A O 1
ATOM 595 N N . TRP A 1 75 ? -3.275 -7.383 -16.281 1 97.94 75 TRP A N 1
ATOM 596 C CA . TRP A 1 75 ? -3.564 -6.035 -15.789 1 97.94 75 TRP A CA 1
ATOM 597 C C . TRP A 1 75 ? -2.285 -5.328 -15.352 1 97.94 75 TRP A C 1
ATOM 599 O O . TRP A 1 75 ? -1.194 -5.898 -15.438 1 97.94 75 TRP A O 1
ATOM 609 N N . GLU A 1 76 ? -2.361 -4.117 -14.969 1 98.19 76 GLU A N 1
ATOM 610 C CA . GLU A 1 76 ? -1.211 -3.312 -14.57 1 98.19 76 GLU A CA 1
ATOM 611 C C . GLU A 1 76 ? -0.727 -3.703 -13.172 1 98.19 76 GLU A C 1
ATOM 613 O O . GLU A 1 76 ? -1.522 -3.791 -12.234 1 98.19 76 GLU A O 1
ATOM 618 N N . ILE A 1 77 ? 0.573 -3.986 -13.094 1 98.25 77 ILE A N 1
ATOM 619 C CA . ILE A 1 77 ? 1.216 -4.312 -11.828 1 98.25 77 ILE A CA 1
ATOM 620 C C . ILE A 1 77 ? 2.426 -3.402 -11.609 1 98.25 77 ILE A C 1
ATOM 622 O O . ILE A 1 77 ? 3.307 -3.32 -12.469 1 98.25 77 ILE A O 1
ATOM 626 N N . ASP A 1 78 ? 2.418 -2.66 -10.523 1 98.31 78 ASP A N 1
ATOM 627 C CA . ASP A 1 78 ? 3.553 -1.858 -10.078 1 98.31 78 ASP A CA 1
ATOM 628 C C . ASP A 1 78 ? 4.141 -2.414 -8.781 1 98.31 78 ASP A C 1
ATOM 630 O O . ASP A 1 78 ? 3.506 -2.354 -7.73 1 98.31 78 ASP A O 1
ATOM 634 N N . ALA A 1 79 ? 5.344 -2.996 -8.883 1 98.56 79 ALA A N 1
ATOM 635 C CA . ALA A 1 79 ? 6 -3.621 -7.738 1 98.56 79 ALA A CA 1
ATOM 636 C C . ALA A 1 79 ? 7.324 -2.932 -7.422 1 98.56 79 ALA A C 1
ATOM 638 O O . ALA A 1 79 ? 8.102 -2.619 -8.328 1 98.56 79 ALA A O 1
ATOM 639 N N . PHE A 1 80 ? 7.527 -2.639 -6.176 1 98.56 80 PHE A N 1
ATOM 640 C CA . PHE A 1 80 ? 8.766 -1.955 -5.824 1 98.56 80 PHE A CA 1
ATOM 641 C C . PHE A 1 80 ? 9.172 -2.27 -4.391 1 98.56 80 PHE A C 1
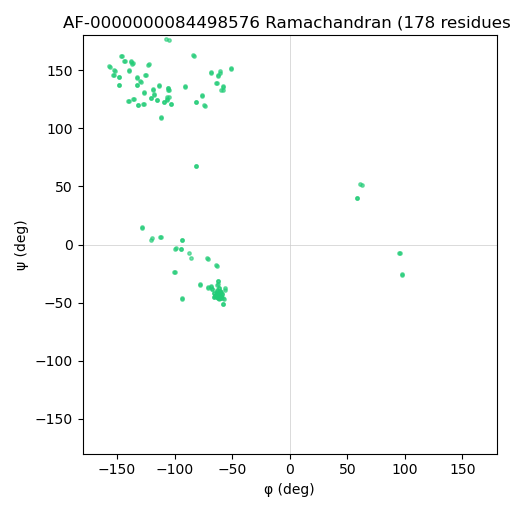ATOM 643 O O . PHE A 1 80 ? 8.312 -2.516 -3.539 1 98.56 80 PHE A O 1
ATOM 650 N N . GLU A 1 81 ? 10.445 -2.328 -4.203 1 98.75 81 GLU A N 1
ATOM 651 C CA . GLU A 1 81 ? 10.984 -2.473 -2.854 1 98.75 81 GLU A CA 1
ATOM 652 C C . GLU A 1 81 ? 10.734 -1.216 -2.023 1 98.75 81 GLU A C 1
ATOM 654 O O . GLU A 1 81 ? 10.773 -0.101 -2.549 1 98.75 81 GLU A O 1
ATOM 659 N N . VAL A 1 82 ? 10.547 -1.495 -0.685 1 98.56 82 VAL A N 1
ATOM 660 C CA . VAL A 1 82 ? 10.234 -0.342 0.151 1 98.56 82 VAL A CA 1
ATOM 661 C C . VAL A 1 82 ? 11.039 -0.408 1.447 1 98.56 82 VAL A C 1
ATOM 663 O O . VAL A 1 82 ? 11.469 -1.486 1.864 1 98.56 82 VAL A O 1
ATOM 666 N N . ASP A 1 83 ? 11.227 0.769 2.029 1 97.81 83 ASP A N 1
ATOM 667 C CA . ASP A 1 83 ? 11.648 0.942 3.416 1 97.81 83 ASP A CA 1
ATOM 668 C C . ASP A 1 83 ? 10.492 1.436 4.285 1 97.81 83 ASP A C 1
ATOM 670 O O . ASP A 1 83 ? 9.844 2.432 3.957 1 97.81 83 ASP A O 1
ATOM 674 N N . GLN A 1 84 ? 10.242 0.67 5.344 1 96.88 84 GLN A N 1
ATOM 675 C CA . GLN A 1 84 ? 9.219 1.136 6.273 1 96.88 84 GLN A CA 1
ATOM 676 C C . GLN A 1 84 ? 9.727 2.303 7.113 1 96.88 84 GLN A C 1
ATOM 678 O O . GLN A 1 84 ? 10.641 2.137 7.926 1 96.88 84 GLN A O 1
ATOM 683 N N . LYS A 1 85 ? 9.055 3.406 6.977 1 97.44 85 LYS A N 1
ATOM 684 C CA . LYS A 1 85 ? 9.531 4.613 7.645 1 97.44 85 LYS A CA 1
ATOM 685 C C . LYS A 1 85 ? 8.758 4.867 8.938 1 97.44 85 LYS A C 1
ATOM 687 O O . LYS A 1 85 ? 9.219 5.613 9.805 1 97.44 85 LYS A O 1
ATOM 692 N N . TYR A 1 86 ? 7.598 4.309 8.938 1 97.31 86 TYR A N 1
ATOM 693 C CA . TYR A 1 86 ? 6.75 4.484 10.109 1 97.31 86 TYR A CA 1
ATOM 694 C C . TYR A 1 86 ? 5.871 3.258 10.336 1 97.31 86 TYR A C 1
ATOM 696 O O . TYR A 1 86 ? 5.355 2.674 9.383 1 97.31 86 TYR A O 1
ATOM 704 N N . LYS A 1 87 ? 5.738 2.838 11.57 1 96.06 87 LYS A N 1
ATOM 705 C CA . LYS A 1 87 ? 4.777 1.844 12.039 1 96.06 87 LYS A CA 1
ATOM 706 C C . LYS A 1 87 ? 4.199 2.234 13.398 1 96.06 87 LYS A C 1
ATOM 708 O O . LYS A 1 87 ? 4.934 2.387 14.375 1 96.06 87 LYS A O 1
ATOM 713 N N . LYS A 1 88 ? 2.928 2.303 13.375 1 93.75 88 LYS A N 1
ATOM 714 C CA . LYS A 1 88 ? 2.277 2.619 14.641 1 93.75 88 LYS A CA 1
ATOM 715 C C . LYS A 1 88 ? 2.631 1.592 15.711 1 93.75 88 LYS A C 1
ATOM 717 O O . LYS A 1 88 ? 2.555 0.385 15.469 1 93.75 88 LYS A O 1
ATOM 722 N N . GLY A 1 89 ? 2.986 2.031 16.875 1 86.88 89 GLY A N 1
ATOM 723 C CA . GLY A 1 89 ? 3.33 1.157 17.984 1 86.88 89 GLY A CA 1
ATOM 724 C C . GLY A 1 89 ? 4.824 0.944 18.141 1 86.88 89 GLY A C 1
ATOM 725 O O . GLY A 1 89 ? 5.293 0.508 19.188 1 86.88 89 GLY A O 1
ATOM 726 N N . LEU A 1 90 ? 5.52 1.089 17.078 1 81.94 90 LEU A N 1
ATOM 727 C CA . LEU A 1 90 ? 6.973 1.004 17.188 1 81.94 90 LEU A CA 1
ATOM 728 C C . LEU A 1 90 ? 7.574 2.359 17.531 1 81.94 90 LEU A C 1
ATOM 730 O O . LEU A 1 90 ? 8.727 2.438 17.969 1 81.94 90 LEU A O 1
ATOM 734 N N . PHE A 1 91 ? 6.809 3.492 17.547 1 70.62 91 PHE A N 1
ATOM 735 C CA . PHE A 1 91 ? 7.258 4.828 17.922 1 70.62 91 PHE A CA 1
ATOM 736 C C . PHE A 1 91 ? 6.289 5.469 18.906 1 70.62 91 PHE A C 1
ATOM 738 O O . PHE A 1 91 ? 5.098 5.152 18.906 1 70.62 91 PHE A O 1
ATOM 745 N N . MET B 1 1 ? -14.891 4.211 11.875 1 94.75 1 MET B N 1
ATOM 746 C CA . MET B 1 1 ? -13.586 4.473 11.266 1 94.75 1 MET B CA 1
ATOM 747 C C . MET B 1 1 ? -13.367 3.576 10.055 1 94.75 1 MET B C 1
ATOM 749 O O . MET B 1 1 ? -13.945 2.49 9.969 1 94.75 1 MET B O 1
ATOM 753 N N . VAL B 1 2 ? -12.641 4.09 8.906 1 97.88 2 VAL B N 1
ATOM 754 C CA . VAL B 1 2 ? -12.367 3.312 7.699 1 97.88 2 VAL B CA 1
ATOM 755 C C . VAL B 1 2 ? -10.859 3.258 7.449 1 97.88 2 VAL B C 1
ATOM 757 O O . VAL B 1 2 ? -10.117 4.121 7.922 1 97.88 2 VAL B O 1
ATOM 760 N N . GLU B 1 3 ? -10.445 2.211 6.742 1 98.5 3 GLU B N 1
ATOM 761 C CA . GLU B 1 3 ? -9.055 2.059 6.344 1 98.5 3 GLU B CA 1
ATOM 762 C C . GLU B 1 3 ? -8.797 2.678 4.973 1 98.5 3 GLU B C 1
ATOM 764 O O . GLU B 1 3 ? -9.602 2.516 4.051 1 98.5 3 GLU B O 1
ATOM 769 N N . VAL B 1 4 ? -7.695 3.395 4.895 1 98.81 4 VAL B N 1
ATOM 770 C CA . VAL B 1 4 ? -7.367 4.113 3.668 1 98.81 4 VAL B CA 1
ATOM 771 C C . VAL B 1 4 ? -5.91 3.852 3.293 1 98.81 4 VAL B C 1
ATOM 773 O O . VAL B 1 4 ? -5.031 3.832 4.16 1 98.81 4 VAL B O 1
ATOM 776 N N . VAL B 1 5 ? -5.73 3.631 2.031 1 98.88 5 VAL B N 1
ATOM 777 C CA . VAL B 1 5 ? -4.387 3.623 1.458 1 98.88 5 VAL B CA 1
ATOM 778 C C . VAL B 1 5 ? -4.16 4.906 0.658 1 98.88 5 VAL B C 1
ATOM 780 O O . VAL B 1 5 ? -5.047 5.352 -0.073 1 98.88 5 VAL B O 1
ATOM 783 N N . VAL B 1 6 ? -3.031 5.504 0.854 1 98.81 6 VAL B N 1
ATOM 784 C CA . VAL B 1 6 ? -2.629 6.672 0.079 1 98.81 6 VAL B CA 1
ATOM 785 C C . VAL B 1 6 ? -1.325 6.379 -0.658 1 98.81 6 VAL B C 1
ATOM 787 O O . VAL B 1 6 ? -0.338 5.965 -0.047 1 98.81 6 VAL B O 1
ATOM 790 N N . ILE B 1 7 ? -1.379 6.586 -1.93 1 98.69 7 ILE B N 1
ATOM 791 C CA . ILE B 1 7 ? -0.201 6.438 -2.777 1 98.69 7 ILE B CA 1
ATOM 792 C C . ILE B 1 7 ? 0.269 7.809 -3.254 1 98.69 7 ILE B C 1
ATOM 794 O O . ILE B 1 7 ? -0.51 8.578 -3.826 1 98.69 7 ILE B O 1
ATOM 798 N N . HIS B 1 8 ? 1.496 8.141 -2.959 1 98.69 8 HIS B N 1
ATOM 799 C CA . HIS B 1 8 ? 2.135 9.367 -3.418 1 98.69 8 HIS B CA 1
ATOM 800 C C . HIS B 1 8 ? 3.129 9.086 -4.539 1 98.69 8 HIS B C 1
ATOM 802 O O . HIS B 1 8 ? 3.936 8.156 -4.438 1 98.69 8 HIS B O 1
ATOM 808 N N . LYS B 1 9 ? 3.07 9.852 -5.605 1 98.69 9 LYS B N 1
ATOM 809 C CA . LYS B 1 9 ? 4.047 9.852 -6.688 1 98.69 9 LYS B CA 1
ATOM 810 C C . LYS B 1 9 ? 4.523 11.266 -7.004 1 98.69 9 LYS B C 1
ATOM 812 O O . LYS B 1 9 ? 3.723 12.203 -7.012 1 98.69 9 LYS B O 1
ATOM 817 N N . TRP B 1 10 ? 5.797 11.375 -7.258 1 98.69 10 TRP B N 1
ATOM 818 C CA . TRP B 1 10 ? 6.289 12.734 -7.453 1 98.69 10 TRP B CA 1
ATOM 819 C C . TRP B 1 10 ? 7.406 12.766 -8.492 1 98.69 10 TRP B C 1
ATOM 821 O O . TRP B 1 10 ? 7.938 11.727 -8.875 1 98.69 10 TRP B O 1
ATOM 831 N N . LYS B 1 11 ? 7.629 13.875 -8.953 1 98.44 11 LYS B N 1
ATOM 832 C CA . LYS B 1 11 ? 8.789 14.125 -9.805 1 98.44 11 LYS B CA 1
ATOM 833 C C . LYS B 1 11 ? 10.039 14.391 -8.969 1 98.44 11 LYS B C 1
ATOM 835 O O . LYS B 1 11 ? 9.945 14.75 -7.797 1 98.44 11 LYS B O 1
ATOM 840 N N . ASP B 1 12 ? 11.133 14.266 -9.648 1 97.88 12 ASP B N 1
ATOM 841 C CA . ASP B 1 12 ? 12.398 14.453 -8.953 1 97.88 12 ASP B CA 1
ATOM 842 C C . ASP B 1 12 ? 12.469 15.82 -8.281 1 97.88 12 ASP B C 1
ATOM 844 O O . ASP B 1 12 ? 12.969 15.945 -7.16 1 97.88 12 ASP B O 1
ATOM 848 N N . GLU B 1 13 ? 11.938 16.828 -8.914 1 97.75 13 GLU B N 1
ATOM 849 C CA . GLU B 1 13 ? 12.047 18.203 -8.422 1 97.75 13 GLU B CA 1
ATOM 850 C C . GLU B 1 13 ? 11.172 18.422 -7.191 1 97.75 13 GLU B C 1
ATOM 852 O O . GLU B 1 13 ? 11.32 19.422 -6.488 1 97.75 13 GLU B O 1
ATOM 857 N N . GLN B 1 14 ? 10.273 17.438 -6.902 1 98 14 GLN B N 1
ATOM 858 C CA . GLN B 1 14 ? 9.336 17.547 -5.789 1 98 14 GLN B CA 1
ATOM 859 C C . GLN B 1 14 ? 9.836 16.766 -4.574 1 98 14 GLN B C 1
ATOM 861 O O . GLN B 1 14 ? 9.211 16.812 -3.512 1 98 14 GLN B O 1
ATOM 866 N N . LYS B 1 15 ? 10.906 16.109 -4.723 1 97.5 15 LYS B N 1
ATOM 867 C CA . LYS B 1 15 ? 11.359 15.133 -3.729 1 97.5 15 LYS B CA 1
ATOM 868 C C . LYS B 1 15 ? 11.523 15.781 -2.359 1 97.5 15 LYS B C 1
ATOM 870 O O . LYS B 1 15 ? 11.047 15.258 -1.353 1 97.5 15 LYS B O 1
ATOM 875 N N . ASP B 1 16 ? 12.164 16.938 -2.277 1 97.12 16 ASP B N 1
ATOM 876 C CA . ASP B 1 16 ? 12.414 17.594 -0.998 1 97.12 16 ASP B CA 1
ATOM 877 C C . ASP B 1 16 ? 11.102 17.984 -0.322 1 97.12 16 ASP B C 1
ATOM 879 O O . ASP B 1 16 ? 10.961 17.844 0.896 1 97.12 16 ASP B O 1
ATOM 883 N N . ASP B 1 17 ? 10.172 18.453 -1.114 1 97.5 17 ASP B N 1
ATOM 884 C CA . ASP B 1 17 ? 8.875 18.844 -0.567 1 97.5 17 ASP B CA 1
ATOM 885 C C . ASP B 1 17 ? 8.133 17.625 -0.026 1 97.5 17 ASP B C 1
ATOM 887 O O . ASP B 1 17 ? 7.539 17.672 1.054 1 97.5 17 ASP B O 1
ATOM 891 N N . VAL B 1 18 ? 8.227 16.531 -0.798 1 98.31 18 VAL B N 1
ATOM 892 C CA . VAL B 1 18 ? 7.547 15.305 -0.402 1 98.31 18 VAL B CA 1
ATOM 893 C C . VAL B 1 18 ? 8.156 14.766 0.894 1 98.31 18 VAL B C 1
ATOM 895 O O . VAL B 1 18 ? 7.43 14.398 1.821 1 98.31 18 VAL B O 1
ATOM 898 N N . MET B 1 19 ? 9.453 14.766 0.979 1 97.5 19 MET B N 1
ATOM 899 C CA . MET B 1 19 ? 10.125 14.242 2.164 1 97.5 19 MET B CA 1
ATOM 900 C C . MET B 1 19 ? 9.859 15.125 3.379 1 97.5 19 MET B C 1
ATOM 902 O O . MET B 1 19 ? 9.703 14.625 4.492 1 97.5 19 MET B O 1
ATOM 906 N N . GLY B 1 20 ? 9.836 16.469 3.146 1 96.94 20 GLY B N 1
ATOM 907 C CA . GLY B 1 20 ? 9.461 17.375 4.223 1 96.94 20 GLY B CA 1
ATOM 908 C C . GLY B 1 20 ? 8.062 17.125 4.754 1 96.94 20 GLY B C 1
ATOM 909 O O . GLY B 1 20 ? 7.855 17.094 5.969 1 96.94 20 GLY B O 1
ATOM 910 N N . PHE B 1 21 ? 7.145 16.953 3.799 1 97.44 21 PHE B N 1
ATOM 911 C CA . PHE B 1 21 ? 5.766 16.625 4.145 1 97.44 21 PHE B CA 1
ATOM 912 C C . PHE B 1 21 ? 5.707 15.336 4.953 1 97.44 21 PHE B C 1
ATOM 914 O O . PHE B 1 21 ? 5.082 15.281 6.012 1 97.44 21 PHE B O 1
ATOM 921 N N . ALA B 1 22 ? 6.348 14.25 4.473 1 97.25 22 ALA B N 1
ATOM 922 C CA . ALA B 1 22 ? 6.344 12.945 5.129 1 97.25 22 ALA B CA 1
ATOM 923 C C . ALA B 1 22 ? 6.922 13.039 6.539 1 97.25 22 ALA B C 1
ATOM 925 O O . ALA B 1 22 ? 6.367 12.469 7.484 1 97.25 22 ALA B O 1
ATOM 926 N N . SER B 1 23 ? 7.992 13.773 6.688 1 96.75 23 SER B N 1
ATOM 927 C CA . SER B 1 23 ? 8.633 13.93 7.988 1 96.75 23 SER B CA 1
ATOM 928 C C . SER B 1 23 ? 7.699 14.609 8.984 1 96.75 23 SER B C 1
ATOM 930 O O . SER B 1 23 ? 7.594 14.18 10.133 1 96.75 23 SER B O 1
ATOM 932 N N . LYS B 1 24 ? 7.07 15.609 8.523 1 96.06 24 LYS B N 1
ATOM 933 C CA . LYS B 1 24 ? 6.129 16.328 9.375 1 96.06 24 LYS B CA 1
ATOM 934 C C . LYS B 1 24 ? 4.992 15.414 9.828 1 96.06 24 LYS B C 1
ATOM 936 O O . LYS B 1 24 ? 4.645 15.391 11.016 1 96.06 24 LYS B O 1
ATOM 941 N N . VAL B 1 25 ? 4.445 14.688 8.914 1 97.19 25 VAL B N 1
ATOM 942 C CA . VAL B 1 25 ? 3.328 13.797 9.211 1 97.19 25 VAL B CA 1
ATOM 943 C C . VAL B 1 25 ? 3.771 12.719 10.195 1 97.19 25 VAL B C 1
ATOM 945 O O . VAL B 1 25 ? 3.064 12.43 11.164 1 97.19 25 VAL B O 1
ATOM 948 N N . MET B 1 26 ? 4.902 12.125 9.977 1 96.88 26 MET B N 1
ATOM 949 C CA . MET B 1 26 ? 5.41 11.086 10.875 1 96.88 26 MET B CA 1
ATOM 950 C C . MET B 1 26 ? 5.648 11.641 12.273 1 96.88 26 MET B C 1
ATOM 952 O O . MET B 1 26 ? 5.344 10.984 13.266 1 96.88 26 MET B O 1
ATOM 956 N N . GLU B 1 27 ? 6.199 12.852 12.352 1 96.12 27 GLU B N 1
ATOM 957 C CA . GLU B 1 27 ? 6.438 13.492 13.641 1 96.12 27 GLU B CA 1
ATOM 958 C C . GLU B 1 27 ? 5.129 13.727 14.391 1 96.1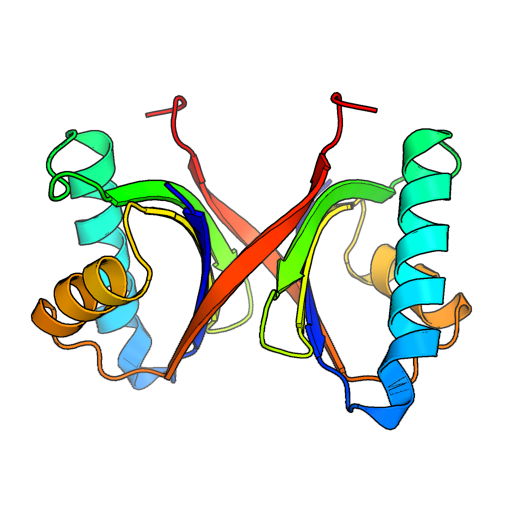2 27 GLU B C 1
ATOM 960 O O . GLU B 1 27 ? 5.027 13.438 15.586 1 96.12 27 GLU B O 1
ATOM 965 N N . MET B 1 28 ? 4.148 14.219 13.641 1 96.31 28 MET B N 1
ATOM 966 C CA . MET B 1 28 ? 2.842 14.43 14.258 1 96.31 28 MET B CA 1
ATOM 967 C C . MET B 1 28 ? 2.266 13.117 14.773 1 96.31 28 MET B C 1
ATOM 969 O O . MET B 1 28 ? 1.656 13.078 15.844 1 96.31 28 MET B O 1
ATOM 973 N N . ALA B 1 29 ? 2.445 12.055 14.023 1 96.94 29 ALA B N 1
ATOM 974 C CA . ALA B 1 29 ? 1.944 10.742 14.414 1 96.94 29 ALA B CA 1
ATOM 975 C C . ALA B 1 29 ? 2.652 10.234 15.672 1 96.94 29 ALA B C 1
ATOM 977 O O . ALA B 1 29 ? 2.006 9.766 16.609 1 96.94 29 ALA B O 1
ATOM 978 N N . LYS B 1 30 ? 3.928 10.367 15.695 1 96.19 30 LYS B N 1
ATOM 979 C CA . LYS B 1 30 ? 4.73 9.922 16.828 1 96.19 30 LYS B CA 1
ATOM 980 C C . LYS B 1 30 ? 4.359 10.688 18.094 1 96.19 30 LYS B C 1
ATOM 982 O O . LYS B 1 30 ? 4.328 10.109 19.188 1 96.19 30 LYS B O 1
ATOM 987 N N . ASP B 1 31 ? 4.023 11.914 17.906 1 95.62 31 ASP B N 1
ATOM 988 C CA . ASP B 1 31 ? 3.758 12.789 19.047 1 95.62 31 ASP B CA 1
ATOM 989 C C . ASP B 1 31 ? 2.27 12.805 19.391 1 95.62 31 ASP B C 1
ATOM 991 O O . ASP B 1 31 ? 1.831 13.578 20.25 1 95.62 31 ASP B O 1
ATOM 995 N N . LYS B 1 32 ? 1.512 11.977 18.656 1 93.88 32 LYS B N 1
ATOM 996 C CA . LYS B 1 32 ? 0.071 11.906 18.875 1 93.88 32 LYS B CA 1
ATOM 997 C C . LYS B 1 32 ? -0.587 13.266 18.688 1 93.88 32 LYS B C 1
ATOM 999 O O . LYS B 1 32 ? -1.46 13.656 19.469 1 93.88 32 LYS B O 1
ATOM 1004 N N . LYS B 1 33 ? -0.118 14 17.672 1 96.06 33 LYS B N 1
ATOM 1005 C CA . LYS B 1 33 ? -0.618 15.352 17.406 1 96.06 33 LYS B CA 1
ATOM 1006 C C . LYS B 1 33 ? -1.401 15.398 16.094 1 96.06 33 LYS B C 1
ATOM 1008 O O . LYS B 1 33 ? -1.749 16.484 15.625 1 96.06 33 LYS B O 1
ATOM 1013 N N . LEU B 1 34 ? -1.602 14.328 15.523 1 96.88 34 LEU B N 1
ATOM 1014 C CA . LEU B 1 34 ? -2.492 14.305 14.367 1 96.88 34 LEU B CA 1
ATOM 1015 C C . LEU B 1 34 ? -3.902 14.734 14.766 1 96.88 34 LEU B C 1
ATOM 1017 O O . LEU B 1 34 ? -4.355 14.445 15.875 1 96.88 34 LEU B O 1
ATOM 1021 N N . PRO B 1 35 ? -4.566 15.39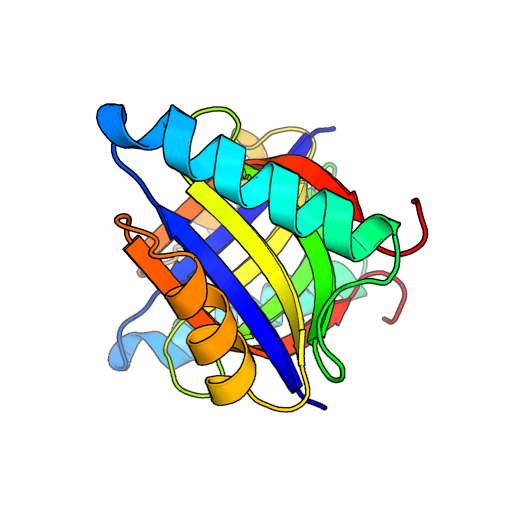8 13.875 1 96.94 35 PRO B N 1
ATOM 1022 C CA . PRO B 1 35 ? -5.961 15.727 14.18 1 96.94 35 PRO B CA 1
ATOM 1023 C C . PRO B 1 35 ? -6.77 14.508 14.617 1 96.94 35 PRO B C 1
ATOM 1025 O O . PRO B 1 35 ? -6.516 13.391 14.148 1 96.94 35 PRO B O 1
ATOM 1028 N N . ALA B 1 36 ? -7.777 14.727 15.43 1 96.81 36 ALA B N 1
ATOM 1029 C CA . ALA B 1 36 ? -8.656 13.648 15.883 1 96.81 36 ALA B CA 1
ATOM 1030 C C . ALA B 1 36 ? -9.305 12.938 14.695 1 96.81 36 ALA B C 1
ATOM 1032 O O . ALA B 1 36 ? -9.727 13.586 13.734 1 96.81 36 ALA B O 1
ATOM 1033 N N . GLY B 1 37 ? -9.305 11.664 14.797 1 97.81 37 GLY B N 1
ATOM 1034 C CA . GLY B 1 37 ? -9.945 10.891 13.742 1 97.81 37 GLY B CA 1
ATOM 1035 C C . GLY B 1 37 ? -8.977 10.422 12.672 1 97.81 37 GLY B C 1
ATOM 1036 O O . GLY B 1 37 ? -9.367 9.688 11.758 1 97.81 37 GLY B O 1
ATOM 1037 N N . LEU B 1 38 ? -7.727 10.883 12.75 1 98.12 38 LEU B N 1
ATOM 1038 C CA . LEU B 1 38 ? -6.695 10.477 11.805 1 98.12 38 LEU B CA 1
ATOM 1039 C C . LEU B 1 38 ? -5.586 9.703 12.5 1 98.12 38 LEU B C 1
ATOM 1041 O O . LEU B 1 38 ? -4.961 10.211 13.438 1 98.12 38 LEU B O 1
ATOM 1045 N N . LYS B 1 39 ? -5.344 8.484 11.984 1 97.81 39 LYS B N 1
ATOM 1046 C CA . LYS B 1 39 ? -4.273 7.645 12.523 1 97.81 39 LYS B CA 1
ATOM 1047 C C . LYS B 1 39 ? -3.402 7.078 11.406 1 97.81 39 LYS B C 1
ATOM 1049 O O . LYS B 1 39 ? -3.883 6.324 10.555 1 97.81 39 LYS B O 1
ATOM 1054 N N . LEU B 1 40 ? -2.139 7.41 11.461 1 98.38 40 LEU B N 1
ATOM 1055 C CA . LEU B 1 40 ? -1.174 6.785 10.562 1 98.38 40 LEU B CA 1
ATOM 1056 C C . LEU B 1 40 ? -0.745 5.422 11.086 1 98.38 40 LEU B C 1
ATOM 1058 O O . LEU B 1 40 ? -0.25 5.312 12.211 1 98.38 40 LEU B O 1
ATOM 1062 N N . ASN B 1 41 ? -0.948 4.414 10.289 1 98 41 ASN B N 1
ATOM 1063 C CA . ASN B 1 41 ? -0.594 3.062 10.711 1 98 41 ASN B CA 1
ATOM 1064 C C . ASN B 1 41 ? 0.806 2.676 10.242 1 98 41 ASN B C 1
ATOM 1066 O O . ASN B 1 41 ? 1.591 2.117 11.016 1 98 41 ASN B O 1
ATOM 1070 N N . GLU B 1 42 ? 1.044 2.967 8.953 1 98.19 42 GLU B N 1
ATOM 1071 C CA . GLU B 1 42 ? 2.316 2.605 8.336 1 98.19 42 GLU B CA 1
ATOM 1072 C C . GLU B 1 42 ? 2.664 3.553 7.195 1 98.19 42 GLU B C 1
ATOM 1074 O O . GLU B 1 42 ? 1.773 4.102 6.543 1 98.19 42 GLU B O 1
ATOM 1079 N N . LEU B 1 43 ? 3.9 3.74 7 1 98.56 43 LEU B N 1
ATOM 1080 C CA . LEU B 1 43 ? 4.422 4.492 5.867 1 98.56 43 LEU B CA 1
ATOM 1081 C C . LEU B 1 43 ? 5.605 3.771 5.23 1 98.56 43 LEU B C 1
ATOM 1083 O O . LEU B 1 43 ? 6.574 3.434 5.914 1 98.56 43 LEU B O 1
ATOM 1087 N N . TYR B 1 44 ? 5.52 3.52 3.941 1 98.5 44 TYR B N 1
ATOM 1088 C CA . TYR B 1 44 ? 6.555 2.861 3.152 1 98.5 44 TYR B CA 1
ATOM 1089 C C . TYR B 1 44 ? 7.086 3.789 2.066 1 98.5 44 TYR B C 1
ATOM 1091 O O . TYR B 1 44 ? 6.309 4.379 1.312 1 98.5 44 TYR B O 1
ATOM 1099 N N . LEU B 1 45 ? 8.391 3.916 2.01 1 98.56 45 LEU B N 1
ATOM 1100 C CA . LEU B 1 45 ? 9.062 4.672 0.956 1 98.56 45 LEU B CA 1
ATOM 1101 C C . LEU B 1 45 ? 9.719 3.734 -0.048 1 98.56 45 LEU B C 1
ATOM 1103 O O . LEU B 1 45 ? 10.5 2.857 0.335 1 98.56 45 LEU B O 1
ATOM 1107 N N . ALA B 1 46 ? 9.367 3.967 -1.346 1 98.56 46 ALA B N 1
ATOM 1108 C CA . ALA B 1 46 ? 10 3.164 -2.387 1 98.56 46 ALA B CA 1
ATOM 1109 C C . ALA B 1 46 ? 11.508 3.424 -2.436 1 98.56 46 ALA B C 1
ATOM 1111 O O . ALA B 1 46 ? 11.945 4.566 -2.299 1 98.56 46 ALA B O 1
ATOM 1112 N N . GLU B 1 47 ? 12.289 2.436 -2.605 1 97.19 47 GLU B N 1
ATOM 1113 C CA . GLU B 1 47 ? 13.742 2.564 -2.592 1 97.19 47 GLU B CA 1
ATOM 1114 C C . GLU B 1 47 ? 14.258 3.133 -3.91 1 97.19 47 GLU B C 1
ATOM 1116 O O . GLU B 1 47 ? 15.211 3.912 -3.924 1 97.19 47 GLU B O 1
ATOM 1121 N N . LYS B 1 48 ? 13.656 2.832 -5.07 1 95 48 LYS B N 1
ATOM 1122 C CA . LYS B 1 48 ? 14.242 3.16 -6.367 1 95 48 LYS B CA 1
ATOM 1123 C C . LYS B 1 48 ? 13.242 3.91 -7.246 1 95 48 LYS B C 1
ATOM 1125 O O . LYS B 1 48 ? 13.383 3.936 -8.469 1 95 48 LYS B O 1
ATOM 1130 N N . LYS B 1 49 ? 12.234 4.363 -6.598 1 96.44 49 LYS B N 1
ATOM 1131 C CA . LYS B 1 49 ? 11.25 5.152 -7.332 1 96.44 49 LYS B CA 1
ATOM 1132 C C . LYS B 1 49 ? 10.688 6.277 -6.465 1 96.44 49 LYS B C 1
ATOM 1134 O O . LYS B 1 49 ? 10.758 6.215 -5.238 1 96.44 49 LYS B O 1
ATOM 1139 N N . ASN B 1 50 ? 10.156 7.301 -7.094 1 98.38 50 ASN B N 1
ATOM 1140 C CA . ASN B 1 50 ? 9.508 8.422 -6.43 1 98.38 50 ASN B CA 1
ATOM 1141 C C . ASN B 1 50 ? 8.07 8.094 -6.043 1 98.38 50 ASN B C 1
ATOM 1143 O O . ASN B 1 50 ? 7.125 8.672 -6.582 1 98.38 50 ASN B O 1
ATOM 1147 N N . GLU B 1 51 ? 7.949 7.184 -5.094 1 98.69 51 GLU B N 1
ATOM 1148 C CA . GLU B 1 51 ? 6.637 6.711 -4.672 1 98.69 51 GLU B CA 1
ATOM 1149 C C . GLU B 1 51 ? 6.637 6.34 -3.191 1 98.69 51 GLU B C 1
ATOM 1151 O O . GLU B 1 51 ? 7.656 5.902 -2.654 1 98.69 51 GLU B O 1
ATOM 1156 N N . ALA B 1 52 ? 5.562 6.586 -2.533 1 98.75 52 ALA B N 1
ATOM 1157 C CA . ALA B 1 52 ? 5.352 6.184 -1.146 1 98.75 52 ALA B CA 1
ATOM 1158 C C . ALA B 1 52 ? 3.926 5.688 -0.929 1 98.75 52 ALA B C 1
ATOM 1160 O O . ALA B 1 52 ? 3.004 6.094 -1.639 1 98.75 52 ALA B O 1
ATOM 1161 N N . VAL B 1 53 ? 3.775 4.812 -0.042 1 98.81 53 VAL B N 1
ATOM 1162 C CA . VAL B 1 53 ? 2.473 4.262 0.312 1 98.81 53 VAL B CA 1
ATOM 1163 C C . VAL B 1 53 ? 2.246 4.391 1.816 1 98.81 53 VAL B C 1
ATOM 1165 O O . VAL B 1 53 ? 3.102 4.008 2.615 1 98.81 53 VAL B O 1
ATOM 1168 N N . CYS B 1 54 ? 1.133 4.902 2.172 1 98.62 54 CYS B N 1
ATOM 1169 C CA . CYS B 1 54 ? 0.753 5.023 3.574 1 98.62 54 CYS B CA 1
ATOM 1170 C C . CYS B 1 54 ? -0.59 4.352 3.836 1 98.62 54 CYS B C 1
ATOM 1172 O O . CYS B 1 54 ? -1.465 4.348 2.969 1 98.62 54 CYS B O 1
ATOM 1174 N N . ARG B 1 55 ? -0.692 3.811 5 1 98.62 55 ARG B N 1
ATOM 1175 C CA . ARG B 1 55 ? -1.956 3.266 5.484 1 98.62 55 ARG B CA 1
ATOM 1176 C C . ARG B 1 55 ? -2.48 4.07 6.668 1 98.62 55 ARG B C 1
ATOM 1178 O O . ARG B 1 55 ? -1.727 4.395 7.586 1 98.62 55 ARG B O 1
ATOM 1185 N N . TRP B 1 56 ? -3.74 4.289 6.57 1 98.62 56 TRP B N 1
ATOM 1186 C CA . TRP B 1 56 ? -4.383 5.133 7.574 1 98.62 56 TRP B CA 1
ATOM 1187 C C . TRP B 1 56 ? -5.656 4.484 8.094 1 98.62 56 TRP B C 1
ATOM 1189 O O . TRP B 1 56 ? -6.34 3.764 7.367 1 98.62 56 TRP B O 1
ATOM 1199 N N . THR B 1 57 ? -5.922 4.684 9.414 1 98.44 57 THR B N 1
ATOM 1200 C CA . THR B 1 57 ? -7.27 4.582 9.961 1 98.44 57 THR B CA 1
ATOM 1201 C C . THR B 1 57 ? -7.855 5.965 10.219 1 98.44 57 THR B C 1
ATOM 1203 O O . THR B 1 57 ? -7.285 6.758 10.969 1 98.44 57 THR B O 1
ATOM 1206 N N . VAL B 1 58 ? -9.047 6.27 9.539 1 98.69 58 VAL B N 1
ATOM 1207 C CA . VAL B 1 58 ? -9.547 7.637 9.602 1 98.69 58 VAL B CA 1
ATOM 1208 C C . VAL B 1 58 ? -11.062 7.621 9.797 1 98.69 58 VAL B C 1
ATOM 1210 O O . VAL B 1 58 ? -11.719 6.609 9.539 1 98.69 58 VAL B O 1
ATOM 1213 N N . ASP B 1 59 ? -11.602 8.688 10.312 1 98.56 59 ASP B N 1
ATOM 1214 C CA . ASP B 1 59 ? -13.055 8.781 10.438 1 98.56 59 ASP B CA 1
ATOM 1215 C C . ASP B 1 59 ? -13.711 8.883 9.062 1 98.56 59 ASP B C 1
ATOM 1217 O O . ASP B 1 59 ? -14.797 8.336 8.844 1 98.56 59 ASP B O 1
ATOM 1221 N N . SER B 1 60 ? -12.984 9.633 8.141 1 98.12 60 SER B N 1
ATOM 1222 C CA . SER B 1 60 ? -13.445 9.656 6.754 1 98.12 60 SER B CA 1
ATOM 1223 C C . SER B 1 60 ? -12.305 9.992 5.797 1 98.12 60 SER B C 1
ATOM 1225 O O . SER B 1 60 ? -11.375 10.711 6.16 1 98.12 60 SER B O 1
ATOM 1227 N N . LEU B 1 61 ? -12.477 9.484 4.551 1 98.06 61 LEU B N 1
ATOM 1228 C CA . LEU B 1 61 ? -11.508 9.812 3.512 1 98.06 61 LEU B CA 1
ATOM 1229 C C . LEU B 1 61 ? -11.469 11.312 3.262 1 98.06 61 LEU B C 1
ATOM 1231 O O . LEU B 1 61 ? -10.391 11.891 3.082 1 98.06 61 LEU B O 1
ATOM 1235 N N . ASP B 1 62 ? -12.625 11.961 3.322 1 97.5 62 ASP B N 1
ATOM 1236 C CA . ASP B 1 62 ? -12.719 13.398 3.1 1 97.5 62 ASP B CA 1
ATOM 1237 C C . ASP B 1 62 ? -11.93 14.172 4.152 1 97.5 62 ASP B C 1
ATOM 1239 O O . ASP B 1 62 ? -11.195 15.109 3.822 1 97.5 62 ASP B O 1
ATOM 1243 N N . HIS B 1 63 ? -12.109 13.773 5.375 1 98.12 63 HIS B N 1
ATOM 1244 C CA . HIS B 1 63 ? -11.367 14.43 6.445 1 98.12 63 HIS B CA 1
ATOM 1245 C C . HIS B 1 63 ? -9.867 14.305 6.234 1 98.12 63 HIS B C 1
ATOM 1247 O O . HIS B 1 63 ? -9.133 15.281 6.383 1 98.12 63 HIS B O 1
ATOM 1253 N N . LEU B 1 64 ? -9.359 13.148 5.867 1 98.38 64 LEU B N 1
ATOM 1254 C CA . LEU B 1 64 ? -7.945 12.93 5.605 1 98.38 64 LEU B CA 1
ATOM 1255 C C . LEU B 1 64 ? -7.461 13.828 4.469 1 98.38 64 LEU B C 1
ATOM 1257 O O . LEU B 1 64 ? -6.441 14.508 4.602 1 98.38 64 LEU B O 1
ATOM 1261 N N . MET B 1 65 ? -8.211 13.898 3.406 1 97.5 65 MET B N 1
ATOM 1262 C CA . MET B 1 65 ? -7.793 14.641 2.223 1 97.5 65 MET B CA 1
ATOM 1263 C C . MET B 1 65 ? -7.836 16.141 2.482 1 97.5 65 MET B C 1
ATOM 1265 O O . MET B 1 65 ? -6.984 16.891 1.99 1 97.5 65 MET B O 1
ATOM 1269 N N . GLU B 1 66 ? -8.852 16.578 3.248 1 97.06 66 GLU B N 1
ATOM 1270 C CA . GLU B 1 66 ? -8.914 18 3.613 1 97.06 66 GLU B CA 1
ATOM 1271 C C . GLU B 1 66 ? -7.719 18.391 4.469 1 97.06 66 GLU B C 1
ATOM 1273 O O . GLU B 1 66 ? -7.137 19.469 4.262 1 97.06 66 GLU B O 1
ATOM 1278 N N . THR B 1 67 ? -7.406 17.516 5.398 1 96.56 67 THR B N 1
ATOM 1279 C CA . THR B 1 67 ? -6.242 17.781 6.234 1 96.56 67 THR B CA 1
ATOM 1280 C C . THR B 1 67 ? -4.965 17.797 5.398 1 96.56 67 THR B C 1
ATOM 1282 O O . THR B 1 67 ? -4.141 18.703 5.543 1 96.56 67 THR B O 1
ATOM 1285 N N . ALA B 1 68 ? -4.793 16.844 4.477 1 95.44 68 ALA B N 1
ATOM 1286 C CA . ALA B 1 68 ? -3.619 16.781 3.613 1 95.44 68 ALA B CA 1
ATOM 1287 C C . ALA B 1 68 ? -3.502 18.047 2.756 1 95.44 68 ALA B C 1
ATOM 1289 O O . ALA B 1 68 ? -2.408 18.578 2.582 1 95.44 68 ALA B O 1
ATOM 1290 N N . LYS B 1 69 ? -4.621 18.5 2.275 1 95.5 69 LYS B N 1
ATOM 1291 C CA . LYS B 1 69 ? -4.656 19.672 1.397 1 95.5 69 LYS B CA 1
ATOM 1292 C C . LYS B 1 69 ? -4.148 20.922 2.119 1 95.5 69 LYS B C 1
ATOM 1294 O O . LYS B 1 69 ? -3.586 21.812 1.492 1 95.5 69 LYS B O 1
ATOM 1299 N N . SER B 1 70 ? -4.367 20.953 3.359 1 93.69 70 SER B N 1
ATOM 1300 C CA . SER B 1 70 ? -3.939 22.109 4.133 1 93.69 70 SER B CA 1
ATOM 1301 C C . SER B 1 70 ? -2.422 22.266 4.121 1 93.69 70 SER B C 1
ATOM 1303 O O . SER B 1 70 ? -1.895 23.344 4.375 1 93.69 70 SER B O 1
ATOM 1305 N N . PHE B 1 71 ? -1.69 21.234 3.785 1 93.06 71 PHE B N 1
ATOM 1306 C CA . PHE B 1 71 ? -0.236 21.266 3.701 1 93.06 71 PHE B CA 1
ATOM 1307 C C . PHE B 1 71 ? 0.219 21.562 2.277 1 93.06 71 PHE B C 1
ATOM 1309 O O . PHE B 1 71 ? 1.419 21.594 1.998 1 93.06 71 PHE B O 1
ATOM 1316 N N . LYS B 1 72 ? -0.656 21.672 1.338 1 94.12 72 LYS B N 1
ATOM 1317 C CA . LYS B 1 72 ? -0.494 22.125 -0.039 1 94.12 72 LYS B CA 1
ATOM 1318 C C . LYS B 1 72 ? 0.466 21.234 -0.81 1 94.12 72 LYS B C 1
ATOM 1320 O O . LYS B 1 72 ? 1.403 21.719 -1.447 1 94.12 72 LYS B O 1
ATOM 1325 N N . PRO B 1 73 ? 0.18 19.938 -0.753 1 96.94 73 PRO B N 1
ATOM 1326 C CA . PRO B 1 73 ? 0.999 19.078 -1.607 1 96.94 73 PRO B CA 1
ATOM 1327 C C . PRO B 1 73 ? 0.863 19.422 -3.09 1 96.94 73 PRO B C 1
ATOM 1329 O O . PRO B 1 73 ? -0.218 19.797 -3.543 1 96.94 73 PRO B O 1
ATOM 1332 N N . THR B 1 74 ? 1.966 19.219 -3.859 1 97.31 74 THR B N 1
ATOM 1333 C CA . THR B 1 74 ? 1.963 19.594 -5.27 1 97.31 74 THR B CA 1
ATOM 1334 C C . THR B 1 74 ? 2.207 18.359 -6.152 1 97.31 74 THR B C 1
ATOM 1336 O O . THR B 1 74 ? 2.416 18.5 -7.359 1 97.31 74 THR B O 1
ATOM 1339 N N . TRP B 1 75 ? 2.277 17.203 -5.633 1 97.88 75 TRP B N 1
ATOM 1340 C CA . TRP B 1 75 ? 2.555 15.953 -6.336 1 97.88 75 TRP B CA 1
ATOM 1341 C C . TRP B 1 75 ? 1.295 15.102 -6.441 1 97.88 75 TRP B C 1
ATOM 1343 O O . TRP B 1 75 ? 0.227 15.5 -5.969 1 97.88 75 TRP B O 1
ATOM 1353 N N . GLU B 1 76 ? 1.378 14.008 -7.094 1 98.19 76 GLU B N 1
ATOM 1354 C CA . GLU B 1 76 ? 0.24 13.125 -7.316 1 98.19 76 GLU B CA 1
ATOM 1355 C C . GLU B 1 76 ? -0.09 12.328 -6.055 1 98.19 76 GLU B C 1
ATOM 1357 O O . GLU B 1 76 ? 0.796 11.727 -5.445 1 98.19 76 GLU B O 1
ATOM 1362 N N . ILE B 1 77 ? -1.377 12.383 -5.668 1 98.19 77 ILE B N 1
ATOM 1363 C CA . ILE B 1 77 ? -1.877 11.633 -4.523 1 98.19 77 ILE B CA 1
ATOM 1364 C C . ILE B 1 77 ? -3.092 10.805 -4.941 1 98.19 77 ILE B C 1
ATOM 1366 O O . ILE B 1 77 ? -4.062 11.344 -5.48 1 98.19 77 ILE B O 1
ATOM 1370 N N . ASP B 1 78 ? -2.992 9.508 -4.766 1 98.31 78 ASP B N 1
ATOM 1371 C CA . ASP B 1 78 ? -4.098 8.578 -4.957 1 98.31 78 ASP B CA 1
ATOM 1372 C C . ASP B 1 78 ? -4.539 7.965 -3.629 1 98.31 78 ASP B C 1
ATOM 1374 O O . ASP B 1 78 ? -3.812 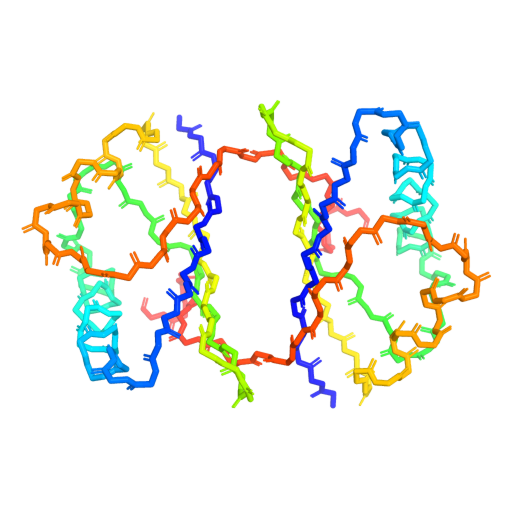7.168 -3.033 1 98.31 78 ASP B O 1
ATOM 1378 N N . ALA B 1 79 ? -5.727 8.383 -3.15 1 98.56 79 ALA B N 1
ATOM 1379 C CA . ALA B 1 79 ? -6.242 7.926 -1.862 1 98.56 79 ALA B CA 1
ATOM 1380 C C . ALA B 1 79 ? -7.559 7.176 -2.033 1 98.56 79 ALA B C 1
ATOM 1382 O O . ALA B 1 79 ? -8.43 7.598 -2.799 1 98.56 79 ALA B O 1
ATOM 1383 N N . PHE B 1 80 ? -7.652 6.062 -1.391 1 98.56 80 PHE B N 1
ATOM 1384 C CA . PHE B 1 80 ? -8.883 5.289 -1.54 1 98.56 80 PHE B CA 1
ATOM 1385 C C . PHE B 1 80 ? -9.133 4.422 -0.312 1 98.56 80 PHE B C 1
ATOM 1387 O O . PHE B 1 80 ? -8.188 3.994 0.353 1 98.56 80 PHE B O 1
ATOM 1394 N N . GLU B 1 81 ? -10.375 4.277 -0.023 1 98.75 81 GLU B N 1
ATOM 1395 C CA . GLU B 1 81 ? -10.773 3.352 1.031 1 98.75 81 GLU B CA 1
ATOM 1396 C C . GLU B 1 81 ? -10.508 1.906 0.625 1 98.75 81 GLU B C 1
ATOM 1398 O O . GLU B 1 81 ? -10.641 1.55 -0.547 1 98.75 81 GLU B O 1
ATOM 1403 N N . VAL B 1 82 ? -10.188 1.098 1.701 1 98.56 82 VAL B N 1
ATOM 1404 C CA . VAL B 1 82 ? -9.844 -0.28 1.365 1 98.56 82 VAL B CA 1
ATOM 1405 C C . VAL B 1 82 ? -10.516 -1.235 2.346 1 98.56 82 VAL B C 1
ATOM 1407 O O . VAL B 1 82 ? -10.859 -0.846 3.465 1 98.56 82 VAL B O 1
ATOM 1410 N N . ASP B 1 83 ? -10.703 -2.447 1.869 1 97.75 83 ASP B N 1
ATOM 1411 C CA . ASP B 1 83 ? -11 -3.615 2.695 1 97.75 83 ASP B CA 1
ATOM 1412 C C . ASP B 1 83 ? -9.781 -4.535 2.791 1 97.75 83 ASP B C 1
ATOM 1414 O O . ASP B 1 83 ? -9.219 -4.934 1.772 1 97.75 83 ASP B O 1
ATOM 1418 N N . GLN B 1 84 ? -9.406 -4.793 4.023 1 96.88 84 GLN B N 1
ATOM 1419 C CA . GLN B 1 84 ? -8.312 -5.746 4.195 1 96.88 84 GLN B CA 1
ATOM 1420 C C . GLN B 1 84 ? -8.789 -7.176 3.941 1 96.88 84 GLN B C 1
ATOM 1422 O O . GLN B 1 84 ? -9.609 -7.707 4.688 1 96.88 84 GLN B O 1
ATOM 1427 N N . LYS B 1 85 ? -8.164 -7.781 2.967 1 97.5 85 LYS B N 1
ATOM 1428 C CA . LYS B 1 85 ? -8.625 -9.109 2.568 1 97.5 85 LYS B CA 1
ATOM 1429 C C . LYS B 1 85 ? -7.738 -10.203 3.166 1 97.5 85 LYS B C 1
ATOM 1431 O O . LYS B 1 85 ? -8.141 -11.359 3.24 1 97.5 85 LYS B O 1
ATOM 1436 N N . TYR B 1 86 ? -6.551 -9.781 3.469 1 97.38 86 TYR B N 1
ATOM 1437 C CA . TYR B 1 86 ? -5.602 -10.727 4.039 1 97.38 86 TYR B CA 1
ATOM 1438 C C . TYR B 1 86 ? -4.656 -10.031 5.012 1 97.38 86 TYR B C 1
ATOM 1440 O O . TYR B 1 86 ? -4.211 -8.906 4.762 1 97.38 86 TYR B O 1
ATOM 1448 N N . LYS B 1 87 ? -4.391 -10.648 6.125 1 96.12 87 LYS B N 1
ATOM 1449 C CA . LYS B 1 87 ? -3.352 -10.281 7.082 1 96.12 87 LYS B CA 1
ATOM 1450 C C . LYS B 1 87 ? -2.654 -11.523 7.633 1 96.12 87 LYS B C 1
ATOM 1452 O O . LYS B 1 87 ? -3.293 -12.383 8.25 1 96.12 87 LYS B O 1
ATOM 1457 N N . LYS B 1 88 ? -1.393 -11.508 7.457 1 94 88 LYS B N 1
ATOM 1458 C CA . LYS B 1 88 ? -0.632 -12.625 8.008 1 94 88 LYS B CA 1
ATOM 1459 C C . LYS B 1 88 ? -0.819 -12.727 9.516 1 94 88 LYS B C 1
ATOM 1461 O O . LYS B 1 88 ? -0.709 -11.727 10.227 1 94 88 LYS B O 1
ATOM 1466 N N . GLY B 1 89 ? -1.069 -13.891 10 1 87.19 89 GLY B N 1
ATOM 1467 C CA . GLY B 1 89 ? -1.26 -14.125 11.422 1 87.19 89 GLY B CA 1
ATOM 1468 C C . GLY B 1 89 ? -2.721 -14.172 11.828 1 87.19 89 GLY B C 1
ATOM 1469 O O . GLY B 1 89 ? -3.057 -14.68 12.906 1 87.19 89 GLY B O 1
ATOM 1470 N N . LEU B 1 90 ? -3.533 -13.508 11.078 1 83.12 90 LEU B N 1
ATOM 1471 C CA . LEU B 1 90 ? -4.965 -13.602 11.352 1 83.12 90 LEU B CA 1
ATOM 1472 C C . LEU B 1 90 ? -5.578 -14.805 10.648 1 83.12 90 LEU B C 1
ATOM 1474 O O . LEU B 1 90 ? -6.668 -15.25 11.008 1 83.12 90 LEU B O 1
ATOM 1478 N N . PHE B 1 91 ? -4.887 -15.477 9.727 1 72.75 91 PHE B N 1
ATOM 1479 C CA . PHE B 1 91 ? -5.344 -16.672 9.023 1 72.75 91 PHE B CA 1
ATOM 1480 C C . PHE B 1 91 ? -4.305 -17.781 9.117 1 72.75 91 PHE B C 1
ATOM 1482 O O . PHE B 1 91 ? -3.107 -17.516 9.242 1 72.75 91 PHE B O 1
#

Foldseek 3Di:
DFKKKKKWAFDPVCQVVVVVLVVVVVVCQVVVNPPPFKHWDDKADDPPHRMIMTMIGGPDPVVVVVVSCVSPRDTDMDMDTDDDPDDPPVD/DFKKKKKWAFDPVCQVVVVVLVVVVVVCQVVVNPPPFKHWDDKADDPPHRMIMTMIGGPDPVVVVVVSCVSPRDTDMDMDTDDDPDDPPVD

Solvent-accessible surface area (backbone atoms only — not comparable to full-atom values): 9940 Å² total; per-residue (Å²): 117,46,40,31,41,36,39,38,38,49,54,80,91,42,45,69,60,50,51,51,49,51,51,51,52,51,50,28,50,59,66,70,60,47,59,88,57,53,39,70,44,34,31,33,36,37,72,88,51,61,38,34,42,34,35,32,45,22,65,39,71,63,59,52,51,55,56,52,51,73,71,61,73,88,60,50,74,50,72,45,48,38,44,79,77,42,48,64,82,80,95,117,46,40,30,42,36,39,37,40,49,54,83,91,41,45,67,61,52,51,51,50,52,50,51,53,52,50,29,50,58,67,69,60,47,60,89,56,53,38,70,43,36,30,32,38,37,72,88,51,60,38,34,41,34,36,32,45,21,65,40,72,64,58,53,52,55,56,51,50,74,72,61,74,88,59,50,75,52,71,44,48,40,43,78,77,42,48,63,81,80,94

Secondary structure (DSSP, 8-state):
-EEEEEEEE--GGGHHHHHHHHHHHHHHHHTT-SPTTEEEEEEEEESSSSEEEEEEEES-HHHHHHHHHTT---SEEEEEEEEEEEETTT-/-EEEEEEEE--GGGHHHHHHHHHHHHHHHHTT-SPTTEEEEEEEEESSSSEEEEEEEES-HHHHHHHHHTT---SEEEEEEEEEEEETTT-

Radius of gyration: 16.39 Å; Cα contacts (8 Å, |Δi|>4): 335; chains: 2; bounding box: 29×45×37 Å

Nearest PDB structures (foldseek):
  3zo7-assembly1_F  TM=6.668E-01  e=1.594E-02  Rhodococcus opacus
  1x8d-assembly2_D  TM=5.608E-01  e=8.509E-03  Escherichia coli
  6hhn-assembly1_A-2  TM=5.542E-01  e=1.320E-02  Formosa agariphila
  7byw-assembly1_B  TM=5.600E-01  e=2.634E-02  Paracidovorax avenae ATCC 19860
  2pgc-assembly1_C  TM=4.104E-01  e=1.963E-01  uncultured marine organism

Sequence (182 aa):
MVEVVVIHKWKDEQKDDVMGFASKVMEMAKDKKLPAGLKLNELYLAEKKNEAVCRWTVDSLDHLMETAKSFKPTWEIDAFEVDQKYKKGLFMVEVVVIHKWKDEQKDDVMGFASKVMEMAKDKKLPAGLKLNELYLAEKKNEAVCRWTVDSLDHLMETAKSFKPTWEIDAFEVDQKYKKGLF

Organism: NCBI:txid312540